Protein AF-A0AAQ0S5U7-F1 (afdb_monomer_lite)

pLDDT: mean 94.67, std 9.45, range [54.0, 98.81]

Foldseek 3Di:
DDDDDDWDKAKEKEWEADPVVRDTPDIDIWIDTAFDWTPDDCVVVQVVVVVVVDDWPDWFDDPGDTGHDDNPDHHYGYTD

Secondary structure (DSSP, 8-state):
--------EEEEEEEEEETTTTEEEEEEEEEEETTPBP---SHHHHHHHHHTT-----B-S-TT-B--S-TTS-EEEEE-

InterPro domains:
  IPR041558 Mucin binding domain [PF17965] (10-80)

Structure (mmCIF, N/CA/C/O backbone):
data_AF-A0AAQ0S5U7-F1
#
_entry.id   AF-A0AAQ0S5U7-F1
#
loop_
_atom_site.group_PDB
_atom_site.id
_atom_site.type_symbol
_atom_site.label_atom_id
_atom_site.label_alt_id
_atom_site.label_comp_id
_atom_site.label_asym_id
_atom_site.label_entity_id
_atom_site.label_seq_id
_atom_site.pdbx_PDB_ins_code
_atom_site.Cartn_x
_atom_site.Cartn_y
_atom_site.Cartn_z
_atom_site.occupancy
_atom_site.B_iso_or_equiv
_atom_site.auth_seq_id
_atom_site.auth_comp_id
_atom_site.auth_asym_id
_atom_site.auth_atom_id
_atom_site.pdbx_PDB_model_num
ATOM 1 N N . THR A 1 1 ? 11.056 -7.490 -35.538 1.00 60.44 1 THR A N 1
ATOM 2 C CA . THR A 1 1 ? 10.936 -6.161 -34.912 1.00 60.44 1 THR A CA 1
ATOM 3 C C . THR A 1 1 ? 11.485 -6.255 -33.516 1.00 60.44 1 THR A C 1
ATOM 5 O O . THR A 1 1 ? 11.036 -7.117 -32.773 1.00 60.44 1 THR A O 1
ATOM 8 N N . THR A 1 2 ? 12.493 -5.461 -33.181 1.00 54.00 2 THR A N 1
ATOM 9 C CA . THR A 1 2 ? 13.045 -5.428 -31.824 1.00 54.00 2 THR A CA 1
ATOM 10 C C . THR A 1 2 ? 12.134 -4.536 -30.988 1.00 54.00 2 THR A C 1
ATOM 12 O O . THR A 1 2 ? 12.003 -3.355 -31.293 1.00 54.00 2 THR A O 1
ATOM 15 N N . ILE A 1 3 ? 11.444 -5.100 -29.996 1.00 61.09 3 ILE A N 1
ATOM 16 C CA . ILE A 1 3 ? 10.765 -4.299 -28.972 1.00 61.09 3 ILE A CA 1
ATOM 17 C C . ILE A 1 3 ? 11.872 -3.818 -28.035 1.00 61.09 3 ILE A C 1
ATOM 19 O O . ILE A 1 3 ? 12.470 -4.623 -27.323 1.00 61.09 3 ILE A O 1
ATOM 23 N N . THR A 1 4 ? 12.198 -2.532 -28.081 1.00 59.34 4 THR A N 1
ATOM 24 C CA . THR A 1 4 ? 13.119 -1.926 -27.118 1.00 59.34 4 THR A CA 1
ATOM 25 C C . THR A 1 4 ? 12.325 -1.631 -25.851 1.00 59.34 4 THR A C 1
ATOM 27 O O . THR A 1 4 ? 11.398 -0.828 -25.881 1.00 59.34 4 THR A O 1
ATOM 30 N N . TYR A 1 5 ? 12.648 -2.324 -24.763 1.00 68.88 5 TYR A N 1
ATOM 31 C CA . TYR A 1 5 ? 12.058 -2.086 -23.450 1.00 68.88 5 TYR A CA 1
ATOM 32 C C . TYR A 1 5 ? 12.924 -1.077 -22.699 1.00 68.88 5 TYR A C 1
ATOM 34 O O . TYR A 1 5 ? 14.081 -1.369 -22.388 1.00 68.88 5 TYR A O 1
ATOM 42 N N . THR A 1 6 ? 12.377 0.106 -22.441 1.00 74.44 6 THR A N 1
ATOM 43 C CA . THR A 1 6 ? 12.996 1.090 -21.552 1.00 74.44 6 THR A CA 1
ATOM 44 C C . THR A 1 6 ? 12.366 0.916 -20.180 1.00 74.44 6 THR A C 1
ATOM 46 O O . THR A 1 6 ? 11.147 0.928 -20.062 1.00 74.44 6 THR A O 1
ATOM 49 N N . ALA A 1 7 ? 13.187 0.687 -19.157 1.00 85.62 7 ALA A N 1
ATOM 50 C CA . ALA A 1 7 ? 12.697 0.682 -17.788 1.00 85.62 7 ALA A CA 1
ATOM 51 C C . ALA A 1 7 ? 12.473 2.131 -17.343 1.00 85.62 7 ALA A C 1
ATOM 53 O O . ALA A 1 7 ? 13.425 2.913 -17.303 1.00 85.62 7 ALA A O 1
ATOM 54 N N . ASP A 1 8 ? 11.234 2.455 -16.990 1.00 91.50 8 ASP A N 1
ATOM 55 C CA . ASP A 1 8 ? 10.802 3.790 -16.587 1.00 91.50 8 ASP A CA 1
ATOM 56 C C . ASP A 1 8 ? 10.442 3.820 -15.096 1.00 91.50 8 ASP A C 1
ATOM 58 O O . ASP A 1 8 ? 10.309 2.788 -14.432 1.00 91.50 8 ASP A O 1
ATOM 62 N N . GLN A 1 9 ? 10.345 5.020 -14.525 1.00 95.38 9 GLN A N 1
ATOM 63 C CA . GLN A 1 9 ? 10.010 5.192 -13.114 1.00 95.38 9 GLN A CA 1
ATOM 64 C C . GLN A 1 9 ? 8.501 5.033 -12.893 1.00 95.38 9 GLN A C 1
ATOM 66 O O . GLN A 1 9 ? 7.722 5.919 -13.235 1.00 95.38 9 GLN A O 1
ATOM 71 N N . GLN A 1 10 ? 8.119 3.972 -12.192 1.00 97.56 10 GLN A N 1
ATOM 72 C CA . GLN A 1 10 ? 6.748 3.685 -11.783 1.00 97.56 10 GLN A CA 1
ATOM 73 C C . GLN A 1 10 ? 6.433 4.234 -10.395 1.00 97.56 10 GLN A C 1
ATOM 75 O O . GLN A 1 10 ? 7.330 4.454 -9.566 1.00 97.56 10 GLN A O 1
ATOM 80 N N . LYS A 1 11 ? 5.139 4.452 -10.145 1.00 96.56 11 LYS A N 1
ATOM 81 C CA . LYS A 1 11 ? 4.604 5.026 -8.906 1.00 96.56 11 LYS A CA 1
ATOM 82 C C . LYS A 1 11 ? 3.383 4.252 -8.423 1.00 96.56 11 LYS A C 1
ATOM 84 O O . LYS A 1 11 ? 2.621 3.696 -9.208 1.00 96.56 11 LYS A O 1
ATOM 89 N N . GLY A 1 12 ? 3.174 4.293 -7.118 1.00 97.81 12 GLY A N 1
ATOM 90 C CA . GLY A 1 12 ? 2.026 3.699 -6.461 1.00 97.81 12 GLY A CA 1
ATOM 91 C C . GLY A 1 12 ? 1.825 4.263 -5.065 1.00 97.81 12 GLY A C 1
ATOM 92 O O . GLY A 1 12 ? 2.581 5.129 -4.609 1.00 97.81 12 GLY A O 1
ATOM 93 N N . SER A 1 13 ? 0.826 3.742 -4.366 1.00 98.50 13 SER A N 1
ATOM 94 C CA . SER A 1 13 ? 0.592 4.089 -2.968 1.00 98.50 13 SER A CA 1
ATOM 95 C C . SER A 1 13 ? -0.012 2.939 -2.172 1.00 98.50 13 SER A C 1
ATOM 97 O O . SER A 1 13 ? -0.606 2.019 -2.733 1.00 98.50 13 SER A O 1
ATOM 99 N N . VAL A 1 14 ? 0.134 3.006 -0.852 1.00 98.81 14 VAL A N 1
ATOM 100 C CA . VAL A 1 14 ? -0.511 2.09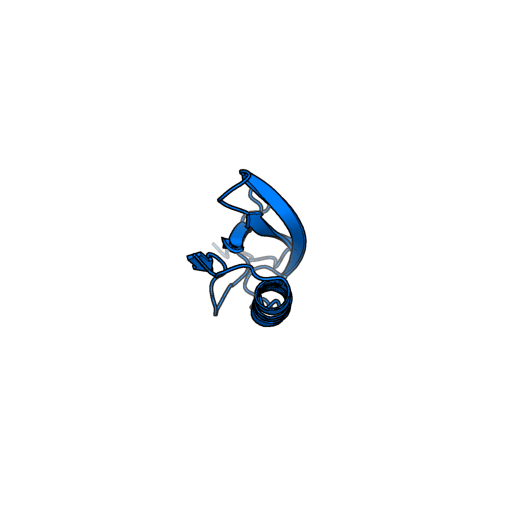9 0.098 1.00 98.81 14 VAL A CA 1
ATOM 101 C C . VAL A 1 14 ? -1.271 2.937 1.114 1.00 98.81 14 VAL A C 1
ATOM 103 O O . VAL A 1 14 ? -0.667 3.732 1.835 1.00 98.81 14 VAL A O 1
ATOM 106 N N . SER A 1 15 ? -2.594 2.790 1.151 1.00 98.81 15 SER A N 1
ATOM 107 C CA . SER A 1 15 ? -3.473 3.533 2.060 1.00 98.81 15 SER A CA 1
ATOM 108 C C . SER A 1 15 ? -4.011 2.637 3.170 1.00 98.81 15 SER A C 1
ATOM 110 O O . SER A 1 15 ? -4.563 1.578 2.897 1.00 98.81 15 SER A O 1
ATOM 112 N N . TYR A 1 16 ? -3.885 3.084 4.415 1.00 98.81 16 TYR A N 1
ATOM 113 C CA . TYR A 1 16 ? -4.401 2.403 5.602 1.00 98.81 16 TYR A CA 1
ATOM 114 C C . TYR A 1 16 ? -5.745 3.023 5.972 1.00 98.81 16 TYR A C 1
ATOM 116 O O . TYR A 1 16 ? -5.810 4.237 6.189 1.00 98.81 16 TYR A O 1
ATOM 124 N N . VAL A 1 17 ? -6.807 2.225 6.005 1.00 98.81 17 VAL A N 1
ATOM 125 C CA . VAL A 1 17 ? -8.194 2.686 6.132 1.00 98.81 17 VAL A CA 1
ATOM 126 C C . VAL A 1 17 ? -8.821 2.092 7.385 1.00 98.81 17 VAL A C 1
ATOM 128 O O . VAL A 1 17 ? -8.744 0.897 7.612 1.00 98.81 17 VAL A O 1
ATOM 131 N N . ASP A 1 18 ? -9.460 2.935 8.189 1.00 98.56 18 ASP A N 1
ATOM 132 C CA . ASP A 1 18 ? -10.331 2.484 9.272 1.00 98.56 18 ASP A CA 1
ATOM 133 C C . ASP A 1 18 ? -11.729 2.195 8.714 1.00 98.56 18 ASP A C 1
ATOM 135 O O . ASP A 1 18 ? -12.459 3.123 8.359 1.00 98.56 18 ASP A O 1
ATOM 139 N N . ASP A 1 19 ? -12.120 0.924 8.679 1.00 98.19 19 ASP A N 1
ATOM 140 C CA . ASP A 1 19 ? -13.429 0.482 8.179 1.00 98.19 19 ASP A CA 1
ATOM 141 C C . ASP A 1 19 ? -14.617 0.942 9.031 1.00 98.19 19 ASP A C 1
ATOM 143 O O . ASP A 1 19 ? -15.737 1.043 8.528 1.00 98.19 19 ASP A O 1
ATOM 147 N N . THR A 1 20 ? -14.394 1.272 10.305 1.00 98.00 20 THR A N 1
ATOM 148 C CA . THR A 1 20 ? -15.461 1.765 11.186 1.00 98.00 20 THR A CA 1
ATOM 149 C C . THR A 1 20 ? -15.879 3.175 10.787 1.00 98.00 20 THR A C 1
ATOM 151 O O . THR A 1 20 ? -17.065 3.512 10.804 1.00 98.00 20 THR A O 1
ATOM 154 N N . THR A 1 21 ? -14.904 4.023 10.449 1.00 98.12 21 THR A N 1
ATOM 155 C CA . THR A 1 21 ? -15.141 5.440 10.133 1.00 98.12 21 THR A CA 1
ATOM 156 C C . THR A 1 21 ? -15.040 5.769 8.644 1.00 98.12 21 THR A C 1
ATOM 158 O O . THR A 1 21 ? -15.438 6.864 8.240 1.00 98.12 21 THR A O 1
ATOM 161 N N . GLY A 1 22 ? -14.506 4.856 7.830 1.00 97.25 22 GLY A N 1
ATOM 162 C CA . GLY A 1 22 ? -14.189 5.057 6.415 1.00 97.25 22 GLY A CA 1
ATOM 163 C C . GLY A 1 22 ? -13.013 6.009 6.168 1.00 97.25 22 GLY A C 1
ATOM 164 O O . GLY A 1 22 ? -12.834 6.484 5.046 1.00 97.25 22 GLY A O 1
ATOM 165 N N . LYS A 1 23 ? -12.235 6.356 7.201 1.00 98.31 23 LYS A N 1
ATOM 166 C CA . LYS A 1 23 ? -11.147 7.335 7.089 1.00 98.31 23 LYS A CA 1
ATOM 167 C C . LYS A 1 23 ? -9.834 6.670 6.707 1.00 98.31 23 LYS A C 1
ATOM 169 O O . LYS A 1 23 ? -9.428 5.683 7.309 1.00 98.31 23 LYS A O 1
ATOM 174 N N . THR A 1 24 ? -9.103 7.300 5.794 1.00 98.56 24 THR A N 1
ATOM 175 C CA . THR A 1 24 ? -7.689 6.990 5.572 1.00 98.56 24 THR A CA 1
ATOM 176 C C . THR A 1 24 ? -6.853 7.556 6.719 1.00 98.56 24 THR A C 1
ATOM 178 O O . THR A 1 24 ? -6.816 8.768 6.932 1.00 98.56 24 THR A O 1
ATOM 181 N N . LEU A 1 25 ? -6.172 6.679 7.452 1.00 98.38 25 LEU A N 1
ATOM 182 C CA . LEU A 1 25 ? -5.290 7.026 8.567 1.00 98.38 25 LEU A CA 1
ATOM 183 C C . LEU A 1 25 ? -3.901 7.461 8.083 1.00 98.38 25 LEU A C 1
ATOM 185 O O . LEU A 1 25 ? -3.265 8.316 8.698 1.00 98.38 25 LEU A O 1
ATOM 189 N N . LYS A 1 26 ? 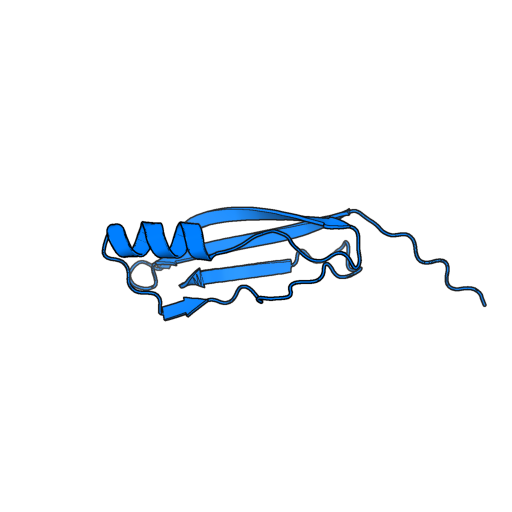-3.425 6.854 6.990 1.00 98.38 26 LYS A N 1
ATOM 190 C CA . LYS A 1 26 ? -2.101 7.083 6.402 1.00 98.38 26 LYS A CA 1
ATOM 191 C C . LYS A 1 26 ? -2.098 6.666 4.936 1.00 98.38 26 LYS A C 1
ATOM 193 O O . LYS A 1 26 ? -2.726 5.671 4.585 1.00 98.38 26 LYS A O 1
ATOM 198 N N . THR A 1 27 ? -1.325 7.370 4.115 1.00 98.62 27 THR A N 1
ATOM 199 C CA . THR A 1 27 ? -0.979 6.938 2.758 1.00 98.62 27 THR A CA 1
ATOM 200 C C . THR A 1 27 ? 0.529 7.025 2.584 1.00 98.62 27 THR A C 1
ATOM 202 O O . THR A 1 27 ? 1.107 8.100 2.731 1.00 98.62 27 THR A O 1
ATOM 205 N N . ASP A 1 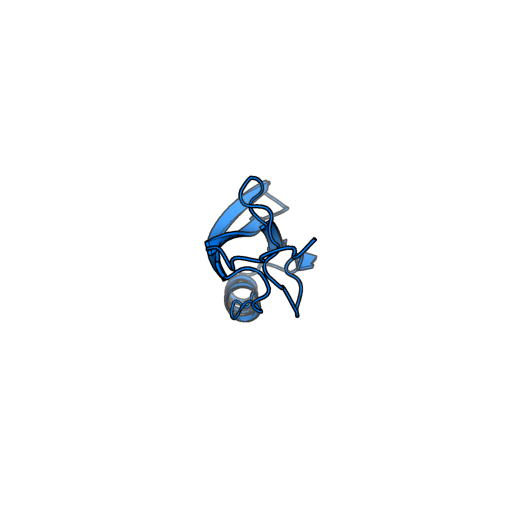28 ? 1.158 5.897 2.269 1.00 98.56 28 ASP A N 1
ATOM 206 C CA . ASP A 1 28 ? 2.571 5.834 1.910 1.00 98.56 28 ASP A CA 1
ATOM 207 C C . ASP A 1 28 ? 2.723 5.810 0.389 1.00 98.56 28 ASP A C 1
ATOM 209 O O . ASP A 1 28 ? 2.042 5.050 -0.299 1.00 98.56 28 ASP A O 1
ATOM 213 N N . SER A 1 29 ? 3.643 6.614 -0.139 1.00 98.19 29 SER A N 1
ATOM 214 C CA . SER A 1 29 ? 4.026 6.553 -1.551 1.00 98.19 29 SER A CA 1
ATOM 215 C C . SER A 1 29 ? 5.069 5.462 -1.771 1.00 98.19 29 SER A C 1
ATOM 217 O O . SER A 1 29 ? 6.033 5.357 -1.011 1.00 98.19 29 SER A O 1
ATOM 219 N N . ILE A 1 30 ? 4.923 4.706 -2.856 1.00 98.00 30 ILE A N 1
ATOM 220 C CA . ILE A 1 30 ? 5.909 3.723 -3.313 1.00 98.00 30 ILE A CA 1
ATOM 221 C C . ILE A 1 30 ? 6.328 4.036 -4.748 1.00 98.00 30 ILE A C 1
ATOM 223 O O . ILE A 1 30 ? 5.559 4.586 -5.539 1.00 98.00 30 ILE A O 1
ATOM 227 N N . SER A 1 31 ? 7.560 3.689 -5.095 1.00 97.06 31 SER A N 1
ATOM 228 C CA . SER A 1 31 ? 8.077 3.859 -6.447 1.00 97.06 31 SER A CA 1
ATOM 229 C C . SER A 1 31 ? 9.197 2.862 -6.732 1.00 97.06 31 SER A C 1
ATOM 231 O O . SER A 1 31 ? 9.876 2.383 -5.824 1.00 97.06 31 SER A O 1
ATOM 233 N N . GLY A 1 32 ? 9.384 2.545 -8.008 1.00 97.06 32 GLY A N 1
ATOM 234 C CA . GLY A 1 32 ? 10.457 1.683 -8.494 1.00 97.06 32 GLY A CA 1
ATOM 235 C C . GLY A 1 32 ? 10.530 1.716 -10.013 1.00 97.06 32 GLY A C 1
ATOM 236 O O . GLY A 1 32 ? 9.671 2.301 -10.663 1.00 97.06 32 GLY A O 1
ATOM 237 N N . THR A 1 33 ? 11.583 1.151 -10.584 1.00 96.69 33 THR A N 1
ATOM 238 C CA . THR A 1 33 ? 11.702 1.029 -12.039 1.00 96.69 33 THR A CA 1
ATOM 239 C C . THR A 1 33 ? 10.820 -0.104 -12.549 1.00 96.69 33 THR A C 1
ATOM 241 O O . THR A 1 33 ? 10.665 -1.108 -11.855 1.00 96.69 33 THR A O 1
ATOM 244 N N . THR A 1 34 ? 10.311 0.002 -13.772 1.00 95.62 34 THR A N 1
ATOM 245 C CA . THR A 1 34 ? 9.566 -1.072 -14.438 1.00 95.62 34 THR A CA 1
ATOM 246 C C . THR A 1 34 ? 10.257 -2.435 -14.263 1.00 95.62 34 THR A C 1
ATOM 248 O O . THR A 1 34 ? 11.458 -2.577 -14.507 1.00 95.62 34 THR A O 1
ATOM 251 N N . GLY A 1 35 ? 9.505 -3.434 -13.800 1.00 95.38 35 GLY A N 1
ATOM 252 C CA . GLY A 1 35 ? 9.976 -4.799 -13.571 1.00 95.38 35 GLY A CA 1
ATOM 253 C C . GLY A 1 35 ? 10.760 -5.020 -12.273 1.00 95.38 35 GLY A C 1
ATOM 254 O O . GLY A 1 35 ? 11.126 -6.162 -11.986 1.00 95.38 35 GLY A O 1
ATOM 255 N N . SER A 1 36 ? 11.028 -3.985 -11.468 1.00 96.81 36 SER A N 1
ATOM 256 C CA . SER A 1 36 ? 11.685 -4.173 -10.173 1.00 96.81 36 SER A CA 1
ATOM 257 C C . SER A 1 36 ? 10.700 -4.615 -9.093 1.00 96.81 36 SER A C 1
ATOM 259 O O . SER A 1 36 ? 9.517 -4.268 -9.115 1.00 96.81 36 SER A O 1
ATOM 261 N N . LYS A 1 37 ? 11.205 -5.380 -8.119 1.00 97.81 37 LYS A N 1
ATOM 262 C CA . LYS A 1 37 ? 10.447 -5.714 -6.913 1.00 97.81 37 LYS A CA 1
ATOM 263 C C . LYS A 1 37 ? 10.382 -4.515 -5.976 1.00 97.81 37 LYS A C 1
ATOM 265 O O . LYS A 1 37 ? 11.377 -3.811 -5.789 1.00 97.81 37 LYS A O 1
ATOM 270 N N . SER A 1 38 ? 9.230 -4.323 -5.349 1.00 97.81 38 SER A N 1
ATOM 271 C CA . SER A 1 38 ? 9.096 -3.345 -4.278 1.00 97.81 38 SER A CA 1
ATOM 272 C C . SER A 1 38 ? 9.847 -3.797 -3.025 1.00 97.81 38 SER A C 1
ATOM 274 O O . SER A 1 38 ? 9.889 -4.981 -2.700 1.00 97.81 38 SER A O 1
ATOM 276 N N . SER A 1 39 ? 10.438 -2.838 -2.314 1.00 96.06 39 SER A N 1
ATOM 277 C CA . SER A 1 39 ? 11.041 -3.039 -0.991 1.00 96.06 39 SER A CA 1
ATOM 278 C C . SER A 1 39 ? 10.116 -2.613 0.153 1.00 96.06 39 SER A C 1
ATOM 280 O O . SER A 1 39 ? 10.503 -2.696 1.320 1.00 96.06 39 SER A O 1
ATOM 282 N N . TYR A 1 40 ? 8.920 -2.113 -0.169 1.00 98.06 40 TYR A N 1
ATOM 283 C CA . TYR A 1 40 ? 7.952 -1.660 0.818 1.00 98.06 40 TYR A CA 1
ATOM 284 C C . TYR A 1 40 ? 7.334 -2.847 1.568 1.00 98.06 40 TYR A C 1
ATOM 286 O O . TYR A 1 40 ? 7.231 -3.955 1.047 1.00 98.06 40 TYR A O 1
ATOM 294 N N . SER A 1 41 ? 6.930 -2.610 2.815 1.00 97.69 41 SER A N 1
ATOM 295 C CA . SER A 1 41 ? 6.263 -3.606 3.647 1.00 97.69 41 SER A CA 1
ATOM 296 C C . SER A 1 41 ? 5.228 -2.946 4.549 1.00 97.69 41 SER A C 1
ATOM 298 O O . SER A 1 41 ? 5.497 -1.924 5.183 1.00 97.69 41 SER A O 1
ATOM 300 N N . THR A 1 42 ? 4.056 -3.568 4.639 1.00 98.56 42 THR A N 1
ATOM 301 C CA . THR A 1 42 ? 2.938 -3.153 5.497 1.00 98.56 42 THR A CA 1
ATOM 302 C C . THR A 1 42 ? 3.122 -3.560 6.956 1.00 98.56 42 THR A C 1
ATOM 304 O O . THR A 1 42 ? 2.481 -2.995 7.845 1.00 98.56 42 THR A O 1
ATOM 307 N N . SER A 1 43 ? 4.026 -4.504 7.241 1.00 98.06 43 SER A N 1
ATOM 308 C CA . SER A 1 43 ? 4.131 -5.151 8.554 1.00 98.06 43 SER A CA 1
ATOM 309 C C . SER A 1 43 ? 4.408 -4.173 9.698 1.00 98.06 43 SER A C 1
ATOM 311 O O . SER A 1 43 ? 3.844 -4.324 10.781 1.00 98.06 43 SER A O 1
ATOM 313 N N . GLY A 1 44 ? 5.231 -3.148 9.454 1.00 98.31 44 GLY A N 1
ATOM 314 C CA . GLY A 1 44 ? 5.553 -2.117 10.440 1.00 98.31 44 GLY A CA 1
ATOM 315 C C . GLY A 1 44 ? 4.336 -1.278 10.830 1.00 98.31 44 GLY A C 1
ATOM 316 O O . GLY A 1 44 ? 4.026 -1.165 12.015 1.00 98.31 44 GLY A O 1
ATOM 317 N N . SER A 1 45 ? 3.618 -0.741 9.840 1.00 98.44 45 SER A N 1
ATOM 318 C CA . SER A 1 45 ? 2.404 0.055 10.069 1.00 98.44 45 SER A CA 1
ATOM 319 C C . SER A 1 45 ? 1.284 -0.791 10.683 1.00 98.44 45 SER A C 1
ATOM 321 O O . SER A 1 45 ? 0.646 -0.354 11.634 1.00 98.44 45 SER A O 1
ATOM 323 N N . ILE A 1 46 ? 1.080 -2.029 10.209 1.00 98.62 46 ILE A N 1
ATOM 324 C CA . ILE A 1 46 ? 0.085 -2.954 10.781 1.00 98.62 46 ILE A CA 1
ATOM 325 C C . ILE A 1 46 ? 0.394 -3.233 12.258 1.00 98.62 46 ILE A C 1
ATOM 327 O O . ILE A 1 46 ? -0.504 -3.202 13.099 1.00 98.62 46 ILE A O 1
ATOM 331 N N . ALA A 1 47 ? 1.658 -3.503 12.601 1.00 98.69 47 ALA A N 1
ATOM 332 C CA . ALA A 1 47 ? 2.053 -3.740 13.987 1.00 98.69 47 ALA A CA 1
ATOM 333 C C . ALA A 1 47 ? 1.851 -2.500 14.872 1.00 98.69 47 ALA A C 1
ATOM 335 O O . ALA A 1 47 ? 1.499 -2.643 16.043 1.00 98.69 47 ALA A O 1
ATOM 336 N N . ASP A 1 48 ? 2.064 -1.300 14.331 1.00 98.69 48 ASP A N 1
ATOM 337 C CA . ASP A 1 48 ? 1.817 -0.047 15.041 1.00 98.69 48 ASP A CA 1
ATOM 338 C C . ASP A 1 48 ? 0.319 0.191 15.286 1.00 98.69 48 ASP A C 1
ATOM 340 O O . ASP A 1 48 ? -0.087 0.413 16.427 1.00 98.69 48 ASP A O 1
ATOM 344 N N . TYR A 1 49 ? -0.532 0.039 14.269 1.00 98.56 49 TYR A N 1
ATOM 345 C CA . TYR A 1 49 ? -1.981 0.196 14.432 1.00 98.56 49 TYR A CA 1
ATOM 346 C C . TYR A 1 49 ? -2.585 -0.838 15.390 1.00 98.56 49 TYR A C 1
ATOM 348 O O . TYR A 1 49 ? -3.426 -0.483 16.217 1.00 98.56 49 TYR A O 1
ATOM 356 N N . LYS A 1 50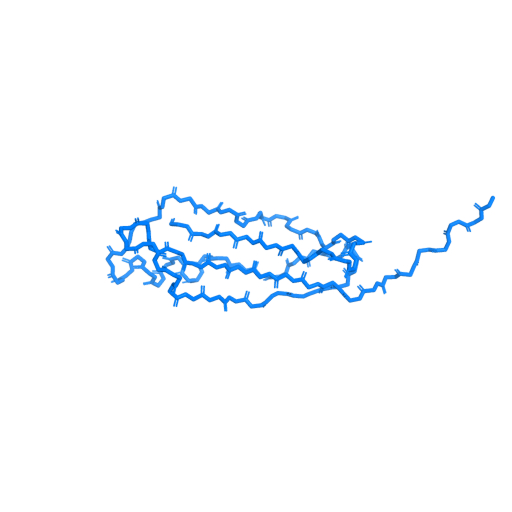 ? -2.084 -2.080 15.393 1.00 98.31 50 LYS A N 1
ATOM 357 C CA . LYS A 1 50 ? -2.481 -3.090 16.390 1.00 98.31 50 LYS A CA 1
ATOM 358 C C . LYS A 1 50 ? -2.193 -2.655 17.829 1.00 98.31 50 LYS A C 1
ATOM 360 O O . LYS A 1 50 ? -3.000 -2.916 18.717 1.00 98.31 50 LYS A O 1
ATOM 365 N N . LYS A 1 51 ? -1.087 -1.943 18.081 1.00 98.56 51 LYS A N 1
ATOM 366 C CA . LYS A 1 51 ? -0.794 -1.373 19.414 1.00 98.56 51 LYS A CA 1
ATOM 367 C C . LYS A 1 51 ? -1.757 -0.250 19.800 1.00 98.56 51 LYS A C 1
ATOM 369 O O . LYS A 1 51 ? -1.982 -0.038 20.986 1.00 98.56 51 LYS A O 1
ATOM 374 N N . HIS A 1 52 ? -2.326 0.440 18.815 1.00 97.81 52 HIS A N 1
ATOM 375 C CA . HIS A 1 52 ? -3.327 1.490 19.004 1.00 97.81 52 HIS A CA 1
ATOM 376 C C . HIS A 1 52 ? -4.769 0.952 19.079 1.00 97.81 52 HIS A C 1
ATOM 378 O O . HIS A 1 52 ? -5.701 1.745 19.184 1.00 97.81 52 HIS A O 1
ATOM 384 N N . GLY A 1 53 ? -4.959 -0.373 19.064 1.00 98.25 53 GLY A N 1
ATOM 385 C CA . GLY A 1 53 ? -6.262 -1.019 19.242 1.00 98.25 53 GLY A CA 1
ATOM 386 C C . GLY A 1 53 ? -7.017 -1.336 17.950 1.00 98.25 53 GLY A C 1
ATOM 387 O O . GLY A 1 53 ? -8.166 -1.757 18.031 1.00 98.25 53 GLY A O 1
ATOM 388 N N . TYR A 1 54 ? -6.394 -1.165 16.782 1.00 98.44 54 TYR A N 1
ATOM 389 C CA . TYR A 1 54 ? -6.975 -1.598 15.510 1.00 98.44 54 TYR A CA 1
ATOM 390 C C . TYR A 1 54 ? -6.777 -3.103 15.293 1.00 98.44 54 TYR A C 1
ATOM 392 O O . TYR A 1 54 ? -5.783 -3.692 15.726 1.00 98.44 54 TYR A O 1
ATOM 400 N N . GLU A 1 55 ? -7.701 -3.716 14.563 1.00 98.31 55 GLU A N 1
ATOM 401 C CA . GLU A 1 55 ? -7.599 -5.094 14.093 1.00 98.31 55 GLU A CA 1
ATOM 402 C C . GLU A 1 55 ? -7.404 -5.095 12.577 1.00 98.31 55 GLU A C 1
ATOM 404 O O . GLU A 1 55 ? -8.010 -4.293 11.881 1.00 98.31 55 GLU A O 1
ATOM 409 N N . LEU A 1 56 ? -6.540 -5.982 12.077 1.00 98.44 56 LEU A N 1
ATOM 410 C CA . LEU A 1 56 ? -6.344 -6.137 10.637 1.00 98.44 56 LEU A CA 1
ATOM 411 C C . LEU A 1 56 ? -7.523 -6.925 10.062 1.00 98.44 56 LEU A C 1
ATOM 413 O O . LEU A 1 56 ? -7.697 -8.092 10.419 1.00 98.44 56 LEU A O 1
ATOM 417 N N . VAL A 1 57 ? -8.251 -6.319 9.133 1.00 98.62 57 VAL A N 1
ATOM 418 C CA . VAL A 1 57 ? -9.302 -6.962 8.342 1.00 98.62 57 VAL A CA 1
ATOM 419 C C . VAL A 1 57 ? -8.704 -7.561 7.074 1.00 98.62 57 VAL A C 1
ATOM 421 O O . VAL A 1 57 ? -8.938 -8.733 6.770 1.00 98.62 57 VAL A O 1
ATOM 424 N N . THR A 1 58 ? -7.930 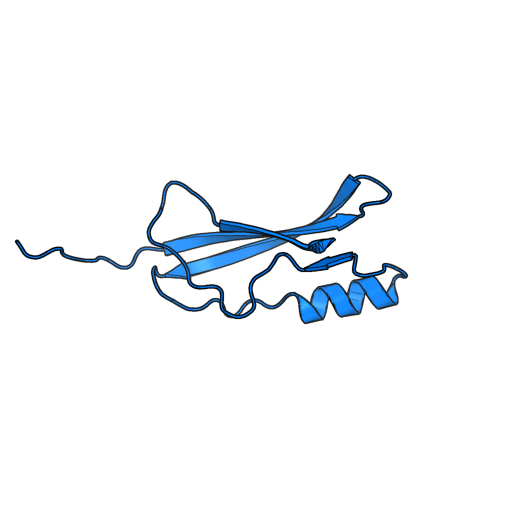-6.788 6.305 1.00 98.50 58 THR A N 1
ATOM 425 C CA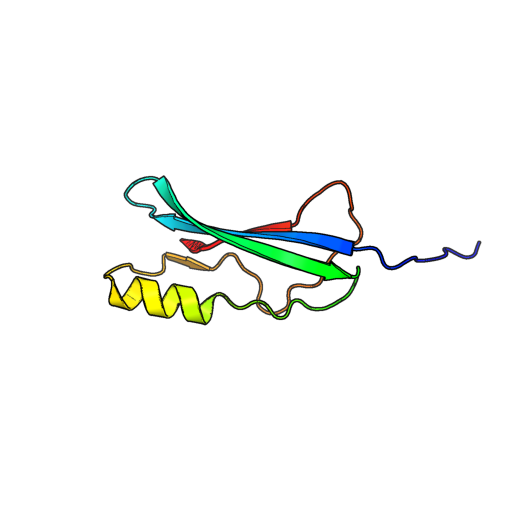 . THR A 1 58 ? -7.335 -7.254 5.040 1.00 98.50 58 THR A CA 1
ATOM 426 C C . THR A 1 58 ? -6.077 -6.470 4.688 1.00 98.50 58 THR A C 1
ATOM 428 O O . THR A 1 58 ? -6.068 -5.244 4.692 1.00 98.50 58 THR A O 1
ATOM 431 N N . ASP A 1 59 ? -5.024 -7.186 4.295 1.00 98.50 59 ASP A N 1
ATOM 432 C CA . ASP A 1 59 ? -3.846 -6.592 3.664 1.00 98.50 59 ASP A CA 1
ATOM 433 C C . ASP A 1 59 ? -3.930 -6.769 2.142 1.00 98.50 59 ASP A C 1
ATOM 435 O O . ASP A 1 59 ? -3.755 -7.873 1.622 1.00 98.50 59 ASP A O 1
ATOM 439 N N . GLY A 1 60 ? -4.249 -5.687 1.428 1.00 98.38 60 GLY A N 1
ATOM 440 C CA . GLY A 1 60 ? -4.308 -5.667 -0.032 1.00 98.38 60 GLY A CA 1
ATOM 441 C C . GLY A 1 60 ? -2.951 -5.453 -0.706 1.00 98.38 60 GLY A C 1
ATOM 442 O O . GLY A 1 60 ? -2.889 -5.453 -1.936 1.00 98.38 60 GLY A O 1
ATOM 443 N N . TYR A 1 61 ? -1.869 -5.252 0.054 1.00 98.38 61 TYR A N 1
ATOM 444 C CA . TYR A 1 61 ? -0.533 -5.089 -0.506 1.00 98.38 61 TYR A CA 1
ATOM 445 C C . TYR A 1 61 ? 0.099 -6.459 -0.827 1.00 98.38 61 TYR A C 1
ATOM 447 O O . TYR A 1 61 ? 0.237 -7.304 0.060 1.00 98.38 61 TYR A O 1
ATOM 455 N N . PRO A 1 62 ? 0.512 -6.723 -2.080 1.00 97.12 62 PRO A N 1
ATOM 456 C CA . PRO A 1 62 ? 1.043 -8.029 -2.451 1.00 97.12 62 PRO A CA 1
ATOM 457 C C . PRO A 1 62 ? 2.479 -8.224 -1.944 1.00 97.12 62 PRO A C 1
ATOM 459 O O . PRO A 1 62 ? 3.337 -7.361 -2.113 1.00 97.12 62 PRO A O 1
ATOM 462 N N . ALA A 1 63 ? 2.767 -9.411 -1.398 1.00 92.00 63 ALA A N 1
ATOM 463 C CA . ALA A 1 63 ? 4.076 -9.748 -0.824 1.00 92.00 63 ALA A CA 1
ATOM 464 C C . ALA A 1 63 ? 5.249 -9.679 -1.827 1.00 92.00 63 ALA A C 1
ATOM 466 O O . ALA A 1 63 ? 6.383 -9.432 -1.431 1.00 92.00 63 ALA A O 1
ATOM 467 N N . ASP A 1 64 ? 4.974 -9.883 -3.118 1.00 93.75 64 ASP A N 1
ATOM 468 C CA . ASP A 1 64 ? 5.955 -9.872 -4.212 1.00 93.75 64 ASP A CA 1
ATOM 469 C C . ASP A 1 64 ? 5.595 -8.817 -5.276 1.00 93.75 64 ASP A C 1
ATOM 471 O O . ASP A 1 64 ? 5.654 -9.079 -6.482 1.00 93.75 64 ASP A O 1
ATOM 475 N N . LEU A 1 65 ? 5.191 -7.614 -4.843 1.00 97.69 65 LEU A N 1
ATOM 476 C CA . LEU A 1 65 ? 4.880 -6.519 -5.764 1.00 97.69 65 LEU A CA 1
ATOM 477 C C . LEU A 1 65 ? 6.030 -6.289 -6.753 1.00 97.69 65 LEU A C 1
ATOM 479 O O . LEU A 1 65 ? 7.167 -6.035 -6.352 1.00 97.69 65 LEU A O 1
ATOM 483 N N . THR A 1 66 ? 5.707 -6.315 -8.043 1.00 97.94 66 THR A N 1
ATOM 484 C CA . THR A 1 66 ? 6.606 -5.929 -9.130 1.00 97.94 66 THR A CA 1
ATOM 485 C C . THR A 1 66 ? 6.005 -4.732 -9.844 1.00 97.94 66 THR A C 1
ATOM 487 O O . THR A 1 66 ? 4.830 -4.768 -10.198 1.00 97.94 66 THR A O 1
ATOM 490 N N . PHE A 1 67 ? 6.792 -3.680 -10.056 1.00 97.44 67 PHE A N 1
ATOM 491 C CA . PHE A 1 67 ? 6.308 -2.503 -10.766 1.00 97.44 67 PHE A CA 1
ATOM 492 C C . PHE A 1 67 ? 6.032 -2.842 -12.243 1.00 97.44 67 PHE A C 1
ATOM 494 O O . PHE A 1 67 ? 6.869 -3.457 -12.904 1.00 97.44 67 PHE A O 1
ATOM 501 N N . ASP A 1 68 ? 4.851 -2.487 -12.749 1.00 95.38 68 ASP A N 1
ATOM 502 C CA . ASP A 1 68 ? 4.411 -2.739 -14.121 1.00 95.38 68 ASP A CA 1
ATOM 503 C C . ASP A 1 68 ? 5.029 -1.729 -15.099 1.00 95.38 68 ASP A C 1
ATOM 505 O O . ASP A 1 68 ? 5.973 -1.031 -14.755 1.00 95.38 68 ASP A O 1
ATOM 509 N N . ASN A 1 69 ? 4.559 -1.708 -16.347 1.00 94.75 69 ASN A N 1
ATOM 510 C CA . ASN A 1 69 ? 5.011 -0.777 -17.388 1.00 94.75 69 ASN A CA 1
ATOM 511 C C . ASN A 1 69 ? 3.878 0.132 -17.867 1.00 94.75 69 ASN A C 1
ATOM 513 O O . ASN A 1 69 ? 3.759 0.378 -19.071 1.00 94.75 69 ASN A O 1
ATOM 517 N N . ASP A 1 70 ? 2.999 0.544 -16.952 1.00 94.19 70 ASP A N 1
ATOM 518 C CA . ASP A 1 70 ? 1.885 1.436 -17.263 1.00 94.19 70 ASP A CA 1
ATOM 519 C C . ASP A 1 70 ? 2.040 2.792 -16.569 1.00 94.19 70 ASP A C 1
ATOM 521 O O . ASP A 1 70 ? 1.468 3.059 -15.515 1.00 94.19 70 ASP A O 1
ATOM 525 N N . ASP A 1 71 ? 2.734 3.711 -17.237 1.00 90.56 71 ASP A N 1
ATOM 526 C CA . ASP A 1 71 ? 2.944 5.074 -16.738 1.00 90.56 71 ASP A CA 1
ATOM 527 C C . ASP A 1 71 ? 1.644 5.880 -16.557 1.00 90.56 71 ASP A C 1
ATOM 529 O O . ASP A 1 71 ? 1.654 6.960 -15.955 1.00 90.56 71 ASP A O 1
ATOM 533 N N . LYS A 1 72 ? 0.517 5.408 -17.110 1.00 93.19 72 LYS A N 1
ATOM 534 C CA . LYS A 1 72 ? -0.780 6.091 -17.002 1.00 93.19 72 LYS A CA 1
ATOM 535 C C . LYS A 1 72 ? -1.540 5.690 -15.745 1.00 93.19 72 LYS A C 1
ATOM 537 O O . LYS A 1 72 ? -2.448 6.425 -15.347 1.00 93.19 72 LYS A O 1
ATOM 542 N N . THR A 1 73 ? -1.174 4.571 -15.124 1.00 95.12 73 THR A N 1
ATOM 543 C CA . THR A 1 73 ? -1.928 3.979 -14.021 1.00 95.12 73 THR A CA 1
ATOM 544 C C . THR A 1 73 ? -1.010 3.718 -12.836 1.00 95.12 73 THR A C 1
ATOM 546 O O . THR A 1 73 ? -0.167 2.835 -12.858 1.00 95.12 73 THR A O 1
ATOM 549 N N . ALA A 1 74 ? -1.203 4.464 -11.748 1.00 96.00 74 ALA A N 1
ATOM 550 C CA . ALA A 1 74 ? -0.490 4.184 -10.507 1.00 96.00 74 ALA A CA 1
ATOM 551 C C . ALA A 1 74 ? -1.034 2.911 -9.837 1.00 96.00 74 ALA A C 1
ATOM 553 O O . ALA A 1 74 ? -2.250 2.734 -9.715 1.00 96.00 74 ALA A O 1
ATOM 554 N N . GLN A 1 75 ? -0.137 2.068 -9.329 1.00 97.94 75 GLN A N 1
ATOM 555 C CA . GLN A 1 75 ? -0.500 0.859 -8.589 1.00 97.94 75 GLN A CA 1
ATOM 556 C C . GLN A 1 75 ? -0.811 1.210 -7.132 1.00 97.94 75 GLN A C 1
ATOM 558 O O . GLN A 1 75 ? 0.086 1.489 -6.335 1.00 97.94 75 GLN A O 1
ATOM 563 N N . ASN A 1 76 ? -2.095 1.242 -6.786 1.00 98.25 76 ASN A N 1
ATOM 564 C CA . ASN A 1 76 ? -2.555 1.645 -5.460 1.00 98.25 76 ASN A CA 1
ATOM 565 C C . ASN A 1 76 ? -3.156 0.458 -4.708 1.00 98.25 76 ASN A C 1
ATOM 567 O O . ASN A 1 76 ? -3.930 -0.311 -5.275 1.00 98.25 76 ASN A O 1
ATOM 571 N N . PHE A 1 77 ? -2.831 0.357 -3.423 1.00 98.69 77 PHE A N 1
ATOM 572 C CA . PHE A 1 77 ? -3.265 -0.720 -2.538 1.00 98.69 77 PHE A CA 1
ATOM 573 C C . PHE A 1 77 ? -3.909 -0.149 -1.278 1.00 98.69 77 PHE A C 1
ATOM 575 O O . PHE A 1 77 ? -3.588 0.967 -0.852 1.00 98.69 77 PHE A O 1
ATOM 582 N N . THR A 1 78 ? -4.792 -0.929 -0.663 1.00 98.62 78 THR A N 1
ATOM 583 C CA . THR A 1 78 ? -5.396 -0.596 0.627 1.00 98.62 78 THR A CA 1
ATOM 584 C C . THR A 1 78 ? -5.123 -1.677 1.661 1.00 98.62 78 THR A C 1
ATOM 586 O O . THR A 1 78 ? -5.040 -2.863 1.344 1.00 98.62 78 THR A O 1
ATOM 589 N N . VAL A 1 79 ? -4.969 -1.244 2.907 1.00 98.81 79 VAL A N 1
ATOM 590 C CA . VAL A 1 79 ? -4.911 -2.092 4.097 1.00 98.81 79 VAL A CA 1
ATOM 591 C C . VAL A 1 79 ? -6.039 -1.636 5.011 1.00 98.81 79 VAL A C 1
ATOM 593 O O . VAL A 1 79 ? -6.155 -0.438 5.273 1.00 98.81 79 VAL A O 1
ATOM 596 N N . HIS A 1 80 ? -6.853 -2.585 5.451 1.00 98.56 80 HIS A N 1
ATOM 597 C CA . HIS A 1 80 ? -8.036 -2.382 6.280 1.00 98.56 80 HIS A CA 1
ATOM 598 C C . HIS A 1 80 ? -7.818 -3.035 7.641 1.00 98.56 80 HIS A C 1
ATOM 600 O O . HIS A 1 80 ? -7.384 -4.214 7.643 1.00 98.56 80 HIS A O 1
#

Radius of gyration: 15.11 Å; chains: 1; bounding box: 29×17×54 Å

Organism: NCBI:txid2282419

Sequence (80 aa):
TTITYTADQQKGSVSYVDDTTGKTLKTDSISGTTGSKSSYSTSGSIADYKKHGYELVTDGYPADLTFDNDDKTAQNFTVH